Protein AF-A0A7X4A0X0-F1 (afdb_monomer)

pLDDT: mean 90.17, std 7.76, range [49.59, 96.5]

Radius 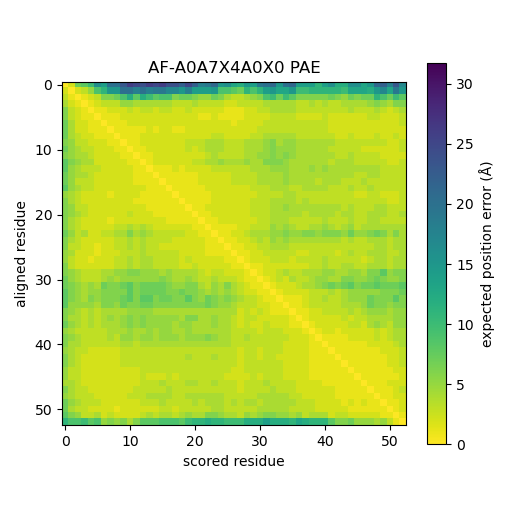of gyration: 12.35 Å; Cα contacts (8 Å, |Δi|>4): 31; chains: 1; bounding box: 30×19×27 Å

Secondary structure (DSSP, 8-state):
-TT-B----TT-S-HHHHHHHS-TT-B----SSTTTSPPHHHHHHHHHHT---

Mean predicted aligned error: 3.63 Å

Solvent-accessible surface area (backbone atoms only — not comparable to full-atom values): 3532 Å² total; per-residue (Å²): 120,87,81,43,67,64,82,81,43,76,76,45,93,54,56,66,66,53,56,69,73,46,61,95,82,45,46,64,86,70,58,94,47,77,88,72,38,80,59,60,70,60,57,47,50,39,56,76,75,67,54,58,104

Foldseek 3Di:
DPQQAADDAPPDPDPPVVVVVDPPVNGDPADPDPVRGDDPVVVVVCCVPPGHD

Structure (mmCIF, N/CA/C/O backbone):
data_AF-A0A7X4A0X0-F1
#
_entry.id   AF-A0A7X4A0X0-F1
#
loop_
_atom_site.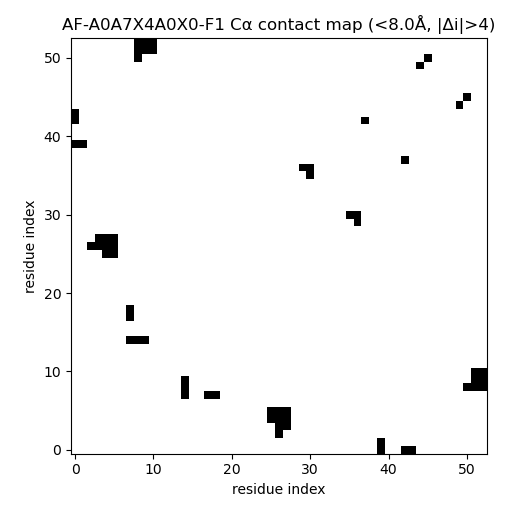group_PDB
_atom_site.id
_atom_site.type_symbol
_atom_site.label_atom_id
_atom_site.label_alt_id
_atom_site.label_comp_id
_atom_site.label_asym_id
_atom_site.label_entity_id
_atom_site.label_seq_id
_atom_site.pdbx_PDB_ins_code
_atom_site.Cartn_x
_atom_site.Cartn_y
_atom_site.Cartn_z
_atom_site.occupancy
_atom_site.B_iso_or_equiv
_atom_site.auth_seq_id
_atom_site.auth_comp_id
_atom_site.auth_asym_id
_atom_site.auth_atom_id
_atom_site.pdbx_PDB_model_num
ATOM 1 N N . ALA A 1 1 ? 9.588 -2.374 3.955 1.00 49.59 1 ALA A N 1
ATOM 2 C CA . ALA A 1 1 ? 8.328 -2.467 3.201 1.00 49.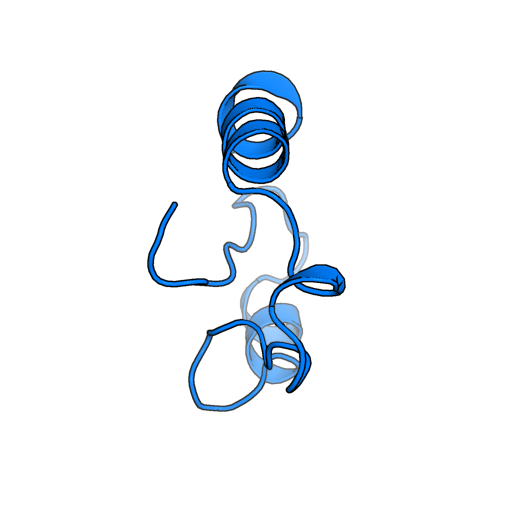59 1 ALA A CA 1
ATOM 3 C C . ALA A 1 1 ? 8.676 -2.916 1.798 1.00 49.59 1 ALA A C 1
ATOM 5 O O . ALA A 1 1 ? 8.385 -2.249 0.815 1.00 49.59 1 ALA A O 1
ATOM 6 N N . ASP A 1 2 ? 9.362 -4.045 1.745 1.00 62.00 2 ASP A N 1
ATOM 7 C CA . ASP A 1 2 ? 10.181 -4.436 0.604 1.00 62.00 2 ASP A CA 1
ATOM 8 C C . ASP A 1 2 ? 9.384 -5.298 -0.377 1.00 62.00 2 ASP A C 1
ATOM 10 O O . ASP A 1 2 ? 9.732 -5.404 -1.544 1.00 62.00 2 ASP A O 1
ATOM 14 N N . ASP A 1 3 ? 8.258 -5.847 0.085 1.00 80.19 3 ASP A N 1
ATOM 15 C CA . ASP A 1 3 ? 7.411 -6.775 -0.666 1.00 80.19 3 ASP A CA 1
ATOM 16 C C . ASP A 1 3 ? 6.255 -6.086 -1.422 1.00 80.19 3 ASP A C 1
ATOM 18 O O . ASP A 1 3 ? 5.382 -6.744 -1.982 1.00 80.19 3 ASP A O 1
ATOM 22 N N . LEU A 1 4 ? 6.233 -4.744 -1.442 1.00 86.50 4 LEU A N 1
ATOM 23 C CA . LEU A 1 4 ? 5.252 -3.940 -2.188 1.00 86.50 4 LEU A CA 1
ATOM 24 C C . LEU A 1 4 ? 3.775 -4.169 -1.805 1.00 86.50 4 LEU A C 1
ATOM 26 O O . LEU A 1 4 ? 2.871 -3.807 -2.557 1.00 86.50 4 LEU A O 1
ATOM 30 N N . THR A 1 5 ? 3.507 -4.722 -0.622 1.00 91.00 5 THR A N 1
ATOM 31 C CA . THR A 1 5 ? 2.148 -4.934 -0.106 1.00 91.00 5 THR A CA 1
ATOM 32 C C . THR A 1 5 ? 1.395 -3.611 0.045 1.00 91.00 5 THR A C 1
ATOM 34 O O . THR A 1 5 ? 1.902 -2.672 0.674 1.00 91.00 5 THR A O 1
ATOM 37 N N . ILE A 1 6 ? 0.175 -3.552 -0.487 1.00 92.44 6 ILE A N 1
ATOM 38 C CA . ILE A 1 6 ? -0.742 -2.426 -0.304 1.00 92.44 6 ILE A CA 1
ATOM 39 C C . ILE A 1 6 ? -1.401 -2.563 1.072 1.00 92.44 6 ILE A C 1
ATOM 41 O O . ILE A 1 6 ? -1.853 -3.639 1.452 1.00 92.44 6 ILE A O 1
ATOM 45 N N . LEU A 1 7 ? -1.433 -1.471 1.836 1.00 92.38 7 LEU A N 1
ATOM 46 C CA . LEU A 1 7 ? -2.047 -1.423 3.163 1.00 92.38 7 LEU A CA 1
ATOM 47 C C . LEU A 1 7 ? -3.274 -0.513 3.122 1.00 92.38 7 LEU A C 1
ATOM 49 O O . LEU A 1 7 ? -3.193 0.602 2.609 1.00 92.38 7 LEU A O 1
ATOM 53 N N . VAL A 1 8 ? -4.378 -0.966 3.712 1.00 93.81 8 VAL A N 1
ATOM 54 C CA . VAL A 1 8 ? -5.598 -0.172 3.896 1.00 93.81 8 VAL A CA 1
ATOM 55 C C . VAL A 1 8 ? -5.719 0.195 5.375 1.00 93.81 8 VAL A C 1
ATOM 57 O O . VAL A 1 8 ? -5.580 -0.657 6.250 1.00 93.81 8 VAL A O 1
ATOM 60 N N . SER A 1 9 ? -5.920 1.482 5.661 1.00 94.50 9 SER A N 1
ATOM 61 C CA . SER A 1 9 ? -6.090 1.998 7.025 1.00 94.50 9 SER A CA 1
ATOM 62 C C . SER A 1 9 ? -7.375 1.469 7.659 1.00 94.50 9 SER A C 1
ATOM 64 O O . SER A 1 9 ? -8.398 1.389 6.977 1.00 94.50 9 SER A O 1
ATOM 66 N N . ARG A 1 10 ? -7.383 1.222 8.976 1.00 91.38 10 ARG A N 1
ATOM 67 C CA . ARG A 1 10 ? -8.629 0.906 9.699 1.00 91.38 10 ARG A CA 1
ATOM 68 C C . ARG A 1 10 ? -9.585 2.091 9.803 1.00 91.38 10 ARG A C 1
ATOM 70 O O . ARG A 1 10 ? -10.762 1.896 10.066 1.00 91.38 10 ARG A O 1
ATOM 77 N N . GLN A 1 11 ? -9.091 3.308 9.586 1.00 94.94 11 GLN A N 1
ATOM 78 C CA . GLN A 1 11 ? -9.906 4.526 9.550 1.00 94.94 11 GLN A CA 1
ATOM 79 C C . GLN A 1 11 ? -10.585 4.736 8.187 1.00 94.94 11 GLN A C 1
ATOM 81 O O . GLN A 1 11 ? -11.211 5.768 7.957 1.00 94.94 11 GLN A O 1
ATOM 86 N N . THR A 1 12 ? -10.440 3.786 7.262 1.00 95.69 12 THR A N 1
ATOM 87 C CA . THR A 1 12 ? -11.182 3.765 5.999 1.00 95.69 12 THR A CA 1
ATOM 88 C C . THR A 1 12 ? -12.665 3.541 6.283 1.00 95.69 12 THR A C 1
ATOM 90 O O . THR A 1 12 ? -13.012 2.637 7.035 1.00 95.69 12 THR A O 1
ATOM 93 N N . ASN A 1 13 ? -13.537 4.340 5.663 1.00 95.75 13 ASN A N 1
ATOM 94 C CA . ASN A 1 13 ? -14.985 4.261 5.898 1.00 95.75 13 ASN A CA 1
ATOM 95 C C . ASN A 1 13 ? -15.580 2.890 5.534 1.00 95.75 13 ASN A C 1
ATOM 97 O O . ASN A 1 13 ? -16.450 2.399 6.244 1.00 95.75 13 ASN A O 1
ATOM 101 N N . ASP A 1 14 ? -15.108 2.296 4.435 1.00 96.50 14 ASP A N 1
ATOM 102 C CA . ASP A 1 14 ? -15.519 0.972 3.962 1.00 96.50 14 ASP A CA 1
ATOM 103 C C . ASP A 1 14 ? -14.276 0.199 3.481 1.00 96.50 14 ASP A C 1
ATOM 105 O O . ASP A 1 14 ? -13.810 0.403 2.351 1.00 96.50 14 ASP A O 1
ATOM 109 N N . PRO A 1 15 ? -13.654 -0.613 4.354 1.00 94.00 15 PRO A N 1
ATOM 110 C CA . PRO A 1 15 ? -12.452 -1.351 3.997 1.00 94.00 15 PRO A CA 1
ATOM 111 C C . PRO A 1 15 ? -12.725 -2.415 2.929 1.00 94.00 15 PRO A C 1
ATOM 113 O O . PRO A 1 15 ? -11.882 -2.594 2.057 1.00 94.00 15 PRO A O 1
ATOM 116 N N . ASP A 1 16 ? -13.881 -3.080 2.949 1.00 94.25 16 ASP A N 1
ATOM 117 C CA . ASP A 1 16 ? -14.232 -4.130 1.987 1.00 94.25 16 ASP A CA 1
ATOM 118 C C . ASP A 1 16 ? -14.398 -3.568 0.572 1.00 94.25 16 ASP A C 1
ATOM 120 O O . ASP A 1 16 ? -13.840 -4.115 -0.384 1.00 94.25 16 ASP A O 1
ATOM 124 N N . ALA A 1 17 ? -15.081 -2.428 0.430 1.00 96.38 17 ALA A N 1
ATOM 125 C CA . ALA A 1 17 ? -15.208 -1.757 -0.858 1.00 96.38 17 ALA A CA 1
ATOM 126 C C . ALA A 1 17 ? -13.837 -1.353 -1.419 1.00 96.38 17 ALA A C 1
ATOM 128 O O . ALA A 1 17 ? -13.545 -1.624 -2.585 1.00 96.38 17 ALA A O 1
ATOM 129 N N . VAL A 1 18 ? -12.961 -0.766 -0.595 1.00 95.44 18 VAL A N 1
ATOM 130 C CA . VAL A 1 18 ? -11.607 -0.379 -1.025 1.00 95.44 18 VAL A CA 1
ATOM 131 C C . VAL A 1 18 ? -10.760 -1.601 -1.378 1.00 95.44 18 VAL A C 1
ATOM 133 O O . VAL A 1 18 ? -10.081 -1.589 -2.404 1.00 95.44 18 VAL A O 1
ATOM 136 N N . LEU A 1 19 ? -10.818 -2.667 -0.576 1.00 94.00 19 LEU A N 1
ATOM 137 C CA . LEU A 1 19 ? -10.111 -3.918 -0.854 1.00 94.00 19 LEU A CA 1
ATOM 138 C C . LEU A 1 19 ? -10.578 -4.546 -2.173 1.00 94.00 19 LEU A C 1
ATOM 140 O O . LEU A 1 19 ? -9.741 -5.044 -2.919 1.00 94.00 19 LEU A O 1
ATOM 144 N N . SER A 1 20 ? -11.869 -4.447 -2.512 1.00 95.25 20 SER A N 1
ATOM 145 C CA . SER A 1 20 ? -12.407 -4.947 -3.788 1.00 95.25 20 SER A CA 1
ATOM 146 C C . SER A 1 20 ? -11.877 -4.205 -5.025 1.00 95.25 20 SER A C 1
ATOM 148 O O . SER A 1 20 ? -11.882 -4.758 -6.122 1.00 95.25 20 SER A O 1
ATOM 150 N N . MET A 1 21 ? -11.407 -2.961 -4.860 1.00 94.94 21 MET A N 1
ATOM 151 C CA . MET A 1 21 ? -10.815 -2.160 -5.940 1.00 94.94 21 MET A CA 1
ATOM 152 C C . MET A 1 21 ? -9.328 -2.457 -6.153 1.00 94.94 21 MET A C 1
ATOM 154 O O . MET A 1 21 ? -8.760 -2.083 -7.182 1.00 94.94 21 MET A O 1
ATOM 158 N N . ILE A 1 22 ? -8.672 -3.073 -5.169 1.00 94.94 22 ILE A N 1
ATOM 159 C CA . ILE A 1 22 ? -7.263 -3.443 -5.263 1.00 94.94 22 ILE A CA 1
ATOM 160 C C . ILE A 1 22 ? -7.150 -4.687 -6.148 1.00 94.94 22 ILE A C 1
ATOM 162 O O . ILE A 1 22 ? -8.016 -5.558 -6.153 1.00 94.94 22 ILE A O 1
ATOM 166 N N . ASN A 1 23 ? -6.067 -4.767 -6.924 1.00 94.81 23 ASN A N 1
ATOM 167 C CA . ASN A 1 23 ? -5.797 -5.946 -7.739 1.00 94.81 23 ASN A CA 1
ATOM 168 C C . ASN A 1 23 ? -5.708 -7.220 -6.875 1.00 94.81 23 ASN A C 1
ATOM 170 O O . ASN A 1 23 ? -5.352 -7.165 -5.698 1.00 94.81 23 ASN A O 1
ATOM 174 N N . GLU A 1 24 ? -5.957 -8.375 -7.491 1.00 92.56 24 GLU A N 1
ATOM 175 C CA . GLU A 1 24 ? -6.035 -9.678 -6.810 1.00 92.56 24 GLU A CA 1
ATOM 176 C C . GLU A 1 24 ? -4.803 -10.036 -5.964 1.00 92.56 24 GLU A C 1
ATOM 178 O O . GLU A 1 24 ? -4.911 -10.774 -4.988 1.00 92.56 24 GLU A O 1
ATOM 183 N N . THR A 1 25 ? -3.627 -9.504 -6.310 1.00 92.12 25 THR A N 1
ATOM 184 C CA . THR A 1 25 ? -2.380 -9.823 -5.605 1.00 92.12 25 THR A CA 1
ATOM 185 C C . THR A 1 25 ? -2.217 -9.038 -4.305 1.00 92.12 25 THR A C 1
ATOM 187 O O . THR A 1 25 ? -1.367 -9.389 -3.486 1.00 92.12 25 THR A O 1
ATOM 190 N N . GLY A 1 26 ? -2.977 -7.951 -4.114 1.00 92.56 26 GLY A N 1
ATOM 191 C CA . GLY A 1 26 ? -2.826 -7.050 -2.968 1.00 92.56 26 GLY A CA 1
ATOM 192 C C . GLY A 1 26 ? -1.484 -6.305 -2.933 1.00 92.56 26 GLY A C 1
ATOM 193 O O . GLY A 1 26 ? -1.102 -5.753 -1.898 1.00 92.56 26 GLY A O 1
ATOM 194 N N . ARG A 1 27 ? -0.735 -6.298 -4.043 1.00 91.62 27 ARG A N 1
ATOM 195 C CA . ARG A 1 27 ? 0.593 -5.680 -4.160 1.00 91.62 27 ARG A CA 1
ATOM 196 C C . ARG A 1 27 ? 0.596 -4.569 -5.198 1.00 91.62 27 ARG A C 1
ATOM 198 O O . ARG A 1 27 ? -0.241 -4.523 -6.101 1.00 91.62 27 A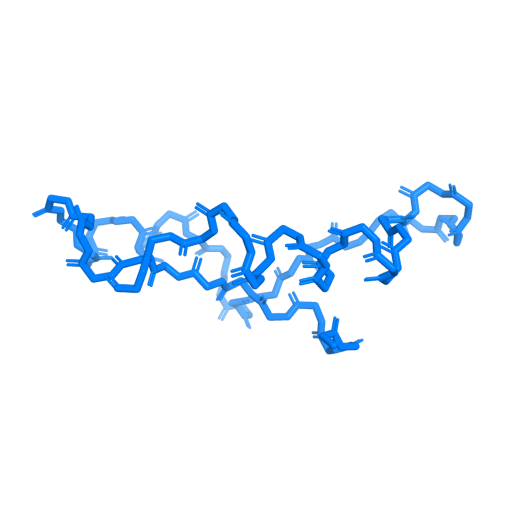RG A O 1
ATOM 205 N N .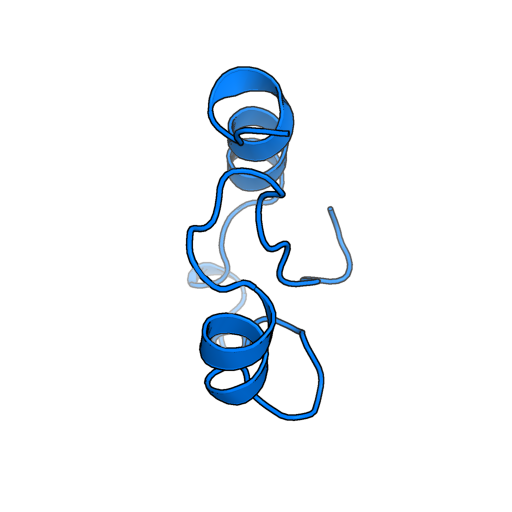 LEU A 1 28 ? 1.560 -3.661 -5.073 1.00 90.88 28 LEU A N 1
ATOM 206 C CA . LEU A 1 28 ? 1.823 -2.652 -6.091 1.00 90.88 28 LEU A CA 1
ATOM 207 C C . LEU A 1 28 ? 2.227 -3.342 -7.397 1.00 90.88 28 LEU A C 1
ATOM 209 O O . LEU A 1 28 ? 3.161 -4.143 -7.426 1.00 90.88 28 LEU A O 1
ATOM 213 N N . ILE A 1 29 ? 1.573 -2.960 -8.489 1.00 91.25 29 ILE A N 1
ATOM 214 C CA . ILE A 1 29 ? 2.033 -3.285 -9.838 1.00 91.25 29 ILE A CA 1
ATOM 215 C C . ILE A 1 29 ? 3.181 -2.320 -10.147 1.00 91.25 29 ILE A C 1
ATOM 217 O O . ILE A 1 29 ? 2.958 -1.158 -10.484 1.00 91.25 29 ILE A O 1
ATOM 221 N N . ALA A 1 30 ? 4.412 -2.775 -9.920 1.00 87.62 30 ALA A N 1
ATOM 222 C CA . ALA A 1 30 ? 5.602 -1.946 -10.059 1.00 87.62 30 ALA A CA 1
ATOM 223 C C . ALA A 1 30 ? 5.919 -1.620 -11.533 1.00 87.62 30 ALA A C 1
ATOM 225 O O . ALA A 1 30 ? 5.697 -2.459 -12.411 1.00 87.62 30 ALA A O 1
ATOM 226 N N . PRO A 1 31 ? 6.485 -0.433 -11.819 1.00 89.31 31 PRO A N 1
ATOM 227 C CA . PRO A 1 31 ? 7.055 -0.130 -13.126 1.00 89.31 31 PRO A CA 1
ATOM 228 C C . PRO A 1 31 ? 8.147 -1.129 -13.523 1.00 89.31 31 PRO A C 1
ATOM 230 O O . PRO A 1 31 ? 8.894 -1.625 -12.681 1.00 89.31 31 PRO A O 1
ATOM 233 N N . GLY A 1 32 ? 8.293 -1.378 -14.826 1.00 88.44 32 GLY A N 1
ATOM 234 C CA . GLY A 1 32 ? 9.319 -2.294 -15.336 1.00 88.44 32 GLY A CA 1
ATOM 235 C C . GLY A 1 32 ? 10.755 -1.789 -15.150 1.00 88.44 32 GLY A C 1
ATOM 236 O O . GLY A 1 32 ? 11.688 -2.590 -15.155 1.00 88.44 32 GLY A O 1
ATOM 237 N N . ARG A 1 33 ? 10.960 -0.475 -14.981 1.00 91.62 33 ARG A N 1
ATOM 238 C CA . ARG A 1 33 ? 12.280 0.100 -14.696 1.00 91.62 33 ARG A CA 1
ATOM 239 C C . ARG A 1 33 ? 12.426 0.375 -13.208 1.00 91.62 33 ARG A C 1
ATOM 241 O O . ARG A 1 33 ? 11.640 1.113 -12.621 1.00 91.62 33 ARG A O 1
ATOM 248 N N . SER A 1 34 ? 13.522 -0.101 -12.626 1.00 84.31 34 SER A N 1
ATOM 249 C 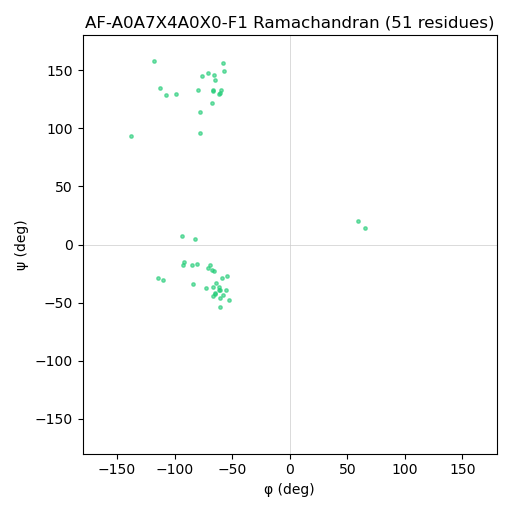CA . SER A 1 34 ? 13.811 0.072 -11.197 1.00 84.31 34 SER A CA 1
ATOM 250 C C . SER A 1 34 ? 13.888 1.536 -10.753 1.00 84.31 34 SER A C 1
ATOM 252 O O . SER A 1 34 ? 13.584 1.837 -9.605 1.00 84.31 34 SER A O 1
ATOM 254 N N . SER A 1 35 ? 14.274 2.454 -11.644 1.00 87.75 35 SER A N 1
ATOM 255 C CA . SER A 1 35 ? 14.352 3.891 -11.341 1.00 87.75 35 SER A CA 1
ATOM 256 C C . SER A 1 35 ? 12.984 4.562 -11.188 1.00 87.75 35 SER A C 1
ATOM 258 O O . SER A 1 35 ? 12.903 5.637 -10.606 1.00 87.75 35 SER A O 1
ATOM 260 N N . GLU A 1 36 ? 11.929 3.952 -11.729 1.00 88.88 36 GLU A N 1
ATOM 261 C CA . GLU A 1 36 ? 10.549 4.441 -11.636 1.00 88.88 36 GLU A CA 1
ATOM 262 C C . GLU A 1 36 ? 9.825 3.842 -10.422 1.00 88.88 36 GLU A C 1
ATOM 264 O O . GLU A 1 36 ? 8.785 4.350 -10.002 1.00 88.88 36 GLU A O 1
ATOM 269 N N . CYS A 1 37 ? 10.375 2.775 -9.830 1.00 87.75 37 CYS A N 1
ATOM 270 C CA . CYS A 1 37 ? 9.849 2.207 -8.600 1.00 87.75 37 CYS A CA 1
ATOM 271 C C . CYS A 1 37 ? 9.987 3.196 -7.433 1.00 87.75 37 CYS A C 1
ATOM 273 O O . CYS A 1 37 ? 11.015 3.869 -7.294 1.00 87.75 37 CYS A O 1
ATOM 275 N N . PRO A 1 38 ? 8.987 3.250 -6.537 1.00 88.38 38 PRO A N 1
ATOM 276 C CA . PRO A 1 38 ? 9.079 4.070 -5.342 1.00 88.38 38 PRO A CA 1
ATOM 277 C C . PRO A 1 38 ? 10.269 3.627 -4.484 1.00 88.38 38 PRO A C 1
ATOM 279 O O . PRO A 1 38 ? 10.462 2.440 -4.216 1.00 88.38 38 PRO A O 1
ATOM 282 N N . ARG A 1 39 ? 11.072 4.597 -4.037 1.00 87.50 39 ARG A N 1
ATOM 283 C CA . ARG A 1 39 ? 12.213 4.332 -3.151 1.00 87.50 39 ARG A CA 1
ATOM 284 C C . ARG A 1 39 ? 11.699 3.844 -1.800 1.00 87.50 39 ARG A C 1
ATOM 286 O O . ARG A 1 39 ? 10.821 4.475 -1.207 1.00 87.50 39 ARG A O 1
ATOM 293 N N . SER A 1 40 ? 12.279 2.754 -1.301 1.00 87.75 40 SER A N 1
ATOM 294 C CA . SER A 1 40 ? 11.871 2.119 -0.041 1.00 87.75 40 SER A CA 1
ATOM 295 C C . SER A 1 40 ? 11.898 3.098 1.135 1.00 87.75 40 SER A C 1
ATOM 297 O O . SER A 1 40 ? 10.965 3.107 1.933 1.00 87.75 40 SER A O 1
ATOM 299 N N . GLU A 1 41 ? 12.900 3.976 1.188 1.00 90.50 41 GLU A N 1
ATOM 300 C CA . GLU A 1 41 ? 13.089 5.004 2.221 1.00 90.50 41 GLU A CA 1
ATOM 301 C C . GLU A 1 41 ? 11.837 5.884 2.412 1.00 90.50 41 GLU A C 1
ATOM 303 O O . GLU A 1 41 ? 11.350 6.046 3.532 1.00 90.50 41 GLU A O 1
ATOM 308 N N . PHE A 1 42 ? 11.245 6.382 1.320 1.00 90.75 42 PHE A N 1
ATOM 309 C CA . PHE A 1 42 ? 10.047 7.228 1.390 1.00 90.75 42 PHE A CA 1
ATOM 310 C C . PHE A 1 42 ? 8.791 6.436 1.755 1.00 90.75 42 PHE A C 1
ATOM 312 O O . PHE A 1 42 ? 7.947 6.924 2.507 1.00 90.75 42 PHE A O 1
ATOM 319 N N . VAL A 1 43 ? 8.665 5.201 1.257 1.00 90.12 43 VAL A N 1
ATOM 320 C CA . VAL A 1 43 ? 7.530 4.324 1.590 1.00 90.12 43 VAL A CA 1
ATOM 321 C C . VAL A 1 43 ? 7.547 3.965 3.075 1.00 90.12 43 VAL A C 1
ATOM 323 O O . VAL A 1 43 ? 6.499 3.971 3.721 1.00 90.12 43 VAL A O 1
ATOM 326 N N . HIS A 1 44 ? 8.727 3.678 3.626 1.00 90.56 44 HIS A N 1
ATOM 327 C CA . HIS A 1 44 ? 8.916 3.436 5.053 1.00 90.56 44 HIS A CA 1
ATOM 328 C C . HIS A 1 44 ? 8.516 4.646 5.885 1.00 90.56 44 HIS A C 1
ATOM 330 O O . HIS A 1 44 ? 7.643 4.529 6.742 1.00 90.56 44 HIS A O 1
ATOM 336 N N . TRP A 1 45 ? 9.081 5.811 5.573 1.00 93.69 45 TRP A N 1
ATOM 337 C CA . TRP A 1 45 ? 8.772 7.031 6.304 1.00 93.69 45 TRP A CA 1
ATOM 338 C C . TRP A 1 45 ? 7.270 7.355 6.274 1.00 93.69 45 T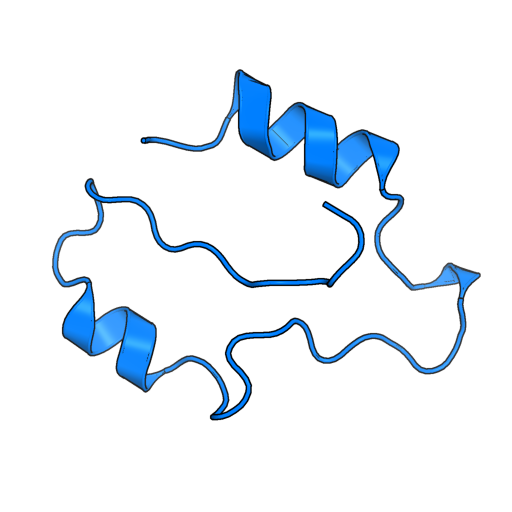RP A C 1
ATOM 340 O O . TRP A 1 45 ? 6.682 7.655 7.314 1.00 93.69 45 TRP A O 1
ATOM 350 N N . HIS A 1 46 ? 6.611 7.215 5.116 1.00 93.19 46 HIS A N 1
ATOM 351 C CA . HIS A 1 46 ? 5.168 7.443 4.996 1.00 93.19 46 HIS A CA 1
ATOM 352 C C . HIS A 1 46 ? 4.355 6.485 5.881 1.00 93.19 46 HIS A C 1
ATOM 354 O O . HIS A 1 46 ? 3.362 6.896 6.482 1.00 93.19 46 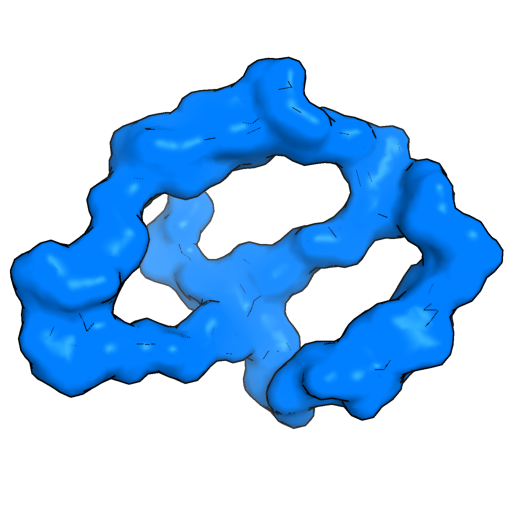HIS A O 1
ATOM 360 N N . ARG A 1 47 ? 4.766 5.213 5.992 1.00 90.00 47 ARG A N 1
ATOM 361 C CA . ARG A 1 47 ? 4.107 4.229 6.870 1.00 90.00 47 ARG A CA 1
ATOM 362 C C . ARG A 1 47 ? 4.215 4.586 8.350 1.00 90.00 47 ARG A C 1
ATOM 364 O O . ARG A 1 47 ? 3.295 4.289 9.098 1.00 90.00 47 ARG A O 1
ATOM 371 N N . GLU A 1 48 ? 5.313 5.202 8.761 1.00 93.12 48 GLU A N 1
ATOM 372 C CA . GLU A 1 48 ? 5.541 5.564 10.162 1.00 93.12 48 GLU A CA 1
ATOM 373 C C . GLU A 1 48 ? 4.890 6.899 10.540 1.00 93.12 48 GLU A C 1
ATOM 375 O O . GLU A 1 48 ? 4.420 7.054 11.663 1.00 93.12 48 GLU A O 1
ATOM 380 N N . ASN A 1 49 ? 4.845 7.858 9.609 1.00 94.94 49 ASN A N 1
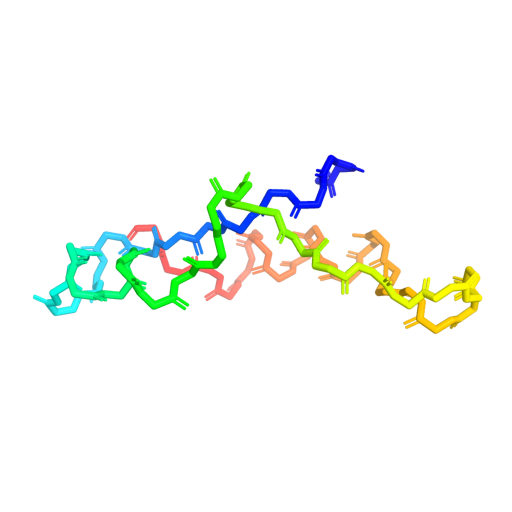ATOM 381 C CA . ASN A 1 49 ? 4.512 9.251 9.928 1.00 94.94 49 ASN A CA 1
ATOM 382 C C . ASN A 1 49 ? 3.149 9.703 9.393 1.00 94.94 49 ASN A C 1
ATOM 384 O O . ASN A 1 49 ? 2.513 10.573 9.984 1.00 94.94 49 ASN A O 1
ATOM 388 N N . CYS A 1 50 ? 2.701 9.152 8.263 1.00 94.62 50 CYS A N 1
ATOM 389 C CA . CYS A 1 50 ? 1.483 9.606 7.585 1.00 94.62 50 CYS A CA 1
ATOM 390 C C . CYS A 1 50 ? 0.372 8.557 7.586 1.00 94.62 50 CYS A C 1
ATOM 392 O O . CYS A 1 50 ? -0.809 8.908 7.524 1.00 94.62 50 CYS A O 1
ATOM 394 N N . PHE A 1 51 ? 0.728 7.271 7.619 1.00 93.88 51 PHE A N 1
ATOM 395 C CA . PHE A 1 51 ? -0.251 6.198 7.563 1.00 93.88 51 PHE A CA 1
ATOM 396 C C . PHE A 1 51 ? -1.104 6.179 8.829 1.00 93.88 51 PHE A C 1
ATOM 398 O O . PHE A 1 51 ? -0.619 6.032 9.949 1.00 93.88 51 PHE A O 1
ATOM 405 N N . LYS A 1 52 ? -2.411 6.306 8.625 1.00 91.44 52 LYS A N 1
ATOM 406 C CA . LYS A 1 52 ? -3.403 6.221 9.689 1.00 91.44 52 LYS A CA 1
ATOM 407 C C . LYS A 1 52 ? -3.603 4.749 10.038 1.00 91.44 52 LYS A C 1
ATOM 409 O O . LYS A 1 52 ? -4.062 3.986 9.190 1.00 91.44 52 LYS A O 1
ATOM 414 N N . GLN A 1 53 ? -3.233 4.340 11.248 1.00 81.38 53 GLN A N 1
ATOM 415 C CA . GLN A 1 53 ? -3.486 2.977 11.733 1.00 81.38 53 GLN A CA 1
ATOM 416 C C . GLN A 1 53 ? -4.961 2.712 12.026 1.00 81.38 53 GLN A C 1
ATOM 418 O O . GLN A 1 53 ? -5.701 3.686 12.292 1.00 81.38 53 GLN A O 1
#

Sequence (53 aa):
ADDLTILVSRQTNDPDAVLSMINETGRLIAPGRSSECPRSEFVHWHRENCFKQ